Protein AF-A0AAW6KLZ6-F1 (afdb_monomer)

Nearest PDB structures (foldseek):
  8uu9-assembly1_5  TM=9.646E-01  e=3.698E-03  Listeria innocua
  7aqc-assembly1_c  TM=9.731E-01  e=5.179E-03  Bacillus subtilis subsp. subtilis str. 168
  6o90-assembly1_3  TM=9.548E-01  e=5.179E-03  Enterococcus faecalis
  6o8z-assembly1_3  TM=9.531E-01  e=6.780E-03  Enterococcus faecalis
  7msh-assembly1_1  TM=9.532E-01  e=2.438E-02  Mycobacterium tuberculosis H37Rv

pLDDT: mean 85.45, std 5.08, range [65.5, 92.31]

Structure (mmCIF, N/CA/C/O backbone):
data_AF-A0AAW6KLZ6-F1
#
_entry.id   AF-A0AAW6KLZ6-F1
#
loop_
_atom_site.group_PDB
_atom_site.id
_atom_site.type_symbol
_atom_site.label_atom_id
_atom_site.label_alt_id
_atom_site.label_comp_id
_atom_site.label_asym_id
_atom_site.label_entity_id
_atom_site.label_seq_id
_atom_site.pdbx_PDB_ins_code
_atom_site.Cartn_x
_atom_site.Cartn_y
_atom_site.Cartn_z
_atom_site.occupancy
_atom_site.B_iso_or_equiv
_atom_site.auth_seq_id
_atom_site.auth_comp_id
_atom_site.auth_asym_id
_atom_site.auth_atom_id
_atom_site.pdbx_PDB_model_num
ATOM 1 N N . MET A 1 1 ? -7.512 5.689 15.002 1.00 79.38 1 MET A N 1
ATOM 2 C CA . MET A 1 1 ? -8.273 4.920 13.995 1.00 79.38 1 MET A CA 1
ATOM 3 C C . MET A 1 1 ? -7.281 4.367 12.985 1.00 79.38 1 MET A C 1
ATOM 5 O O . MET A 1 1 ? -6.662 5.140 12.257 1.00 79.38 1 MET A O 1
ATOM 9 N N . ARG A 1 2 ? -7.048 3.054 13.008 1.00 85.38 2 ARG A N 1
ATOM 10 C CA . ARG A 1 2 ? -6.084 2.390 12.127 1.00 85.38 2 ARG A CA 1
ATOM 11 C C . ARG A 1 2 ? -6.843 1.846 10.921 1.00 85.38 2 A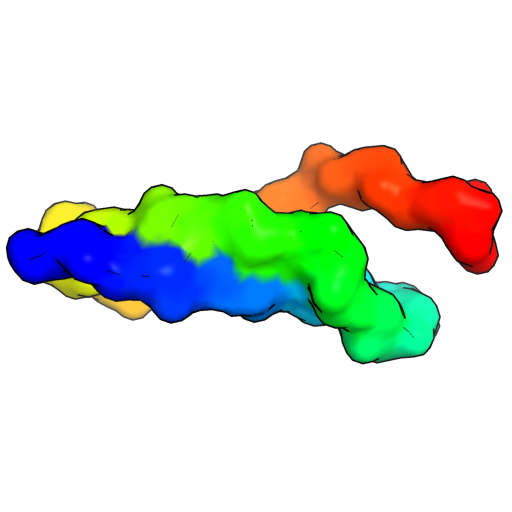RG A C 1
ATOM 13 O O . ARG A 1 2 ? -7.807 1.114 11.096 1.00 85.38 2 ARG A O 1
ATOM 20 N N . VAL A 1 3 ? -6.451 2.257 9.721 1.00 90.06 3 VAL A N 1
ATOM 21 C CA . VAL A 1 3 ? -7.149 1.920 8.476 1.00 90.06 3 VAL A CA 1
ATOM 22 C C . VAL A 1 3 ? -6.203 1.127 7.587 1.00 90.06 3 VAL A C 1
ATOM 24 O O . VAL A 1 3 ? -5.026 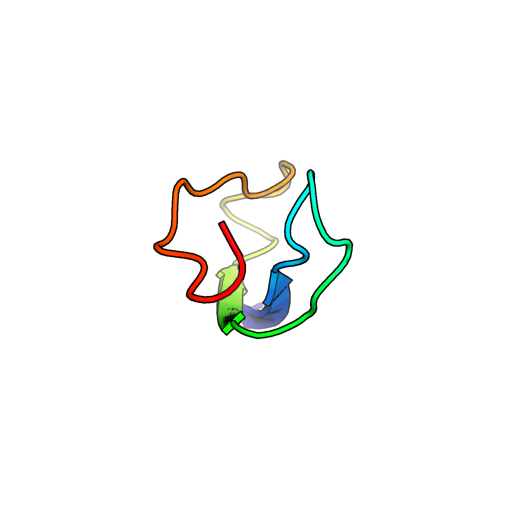1.477 7.473 1.00 90.06 3 VAL A O 1
ATOM 27 N N . LYS A 1 4 ? -6.704 0.050 6.975 1.00 90.56 4 LYS A N 1
ATOM 28 C CA . LYS A 1 4 ? -5.972 -0.686 5.940 1.00 90.56 4 LYS A CA 1
ATOM 29 C C . LYS A 1 4 ? -5.881 0.177 4.683 1.00 90.56 4 LYS A C 1
ATOM 31 O O . LYS A 1 4 ? -6.876 0.755 4.257 1.00 90.56 4 LYS A O 1
ATOM 36 N N . ILE A 1 5 ? -4.688 0.282 4.121 1.00 90.31 5 ILE A N 1
ATOM 37 C CA . ILE A 1 5 ? -4.407 1.006 2.886 1.00 90.31 5 ILE A CA 1
ATOM 38 C C . ILE A 1 5 ? -3.625 0.102 1.941 1.00 90.31 5 ILE A C 1
ATOM 40 O O . ILE A 1 5 ? -2.816 -0.717 2.378 1.00 90.31 5 ILE A O 1
ATOM 44 N N . THR A 1 6 ? -3.855 0.280 0.649 1.00 90.56 6 THR A N 1
ATOM 45 C CA . THR A 1 6 ? -3.110 -0.412 -0.400 1.00 90.56 6 THR A CA 1
ATOM 46 C C . THR A 1 6 ? -2.129 0.574 -1.013 1.00 90.56 6 THR A C 1
ATOM 48 O O . THR A 1 6 ? -2.525 1.677 -1.390 1.00 90.56 6 THR A O 1
ATOM 51 N N . LEU A 1 7 ? -0.855 0.203 -1.084 1.00 89.62 7 LEU A N 1
ATOM 52 C CA . LEU A 1 7 ? 0.156 0.977 -1.793 1.00 89.62 7 LEU A CA 1
ATOM 53 C C . LEU A 1 7 ? 0.104 0.583 -3.267 1.00 89.62 7 LEU A C 1
ATOM 55 O O . LEU A 1 7 ? 0.126 -0.605 -3.596 1.00 89.62 7 LEU A O 1
ATOM 59 N N . ALA A 1 8 ? 0.022 1.589 -4.126 1.00 88.94 8 ALA A N 1
ATOM 60 C CA . ALA A 1 8 ? 0.140 1.430 -5.565 1.00 88.94 8 ALA A CA 1
ATOM 61 C C . ALA A 1 8 ? 1.558 1.820 -5.990 1.00 88.94 8 ALA A C 1
ATOM 63 O O . ALA A 1 8 ? 2.077 2.837 -5.524 1.00 88.94 8 ALA A O 1
ATOM 64 N N . CYS A 1 9 ? 2.168 1.022 -6.864 1.00 87.75 9 CYS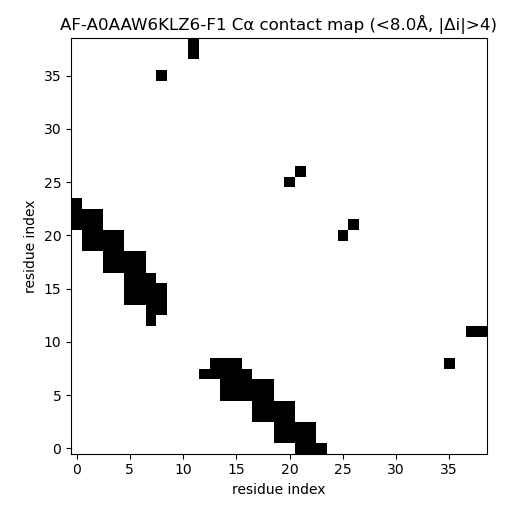 A N 1
ATOM 65 C CA . CYS A 1 9 ? 3.419 1.385 -7.513 1.00 87.75 9 CYS A CA 1
ATOM 66 C C . CYS A 1 9 ? 3.171 2.556 -8.475 1.00 87.75 9 CYS A C 1
ATOM 68 O O . CYS A 1 9 ? 2.195 2.548 -9.225 1.00 87.75 9 CYS A O 1
ATOM 70 N N . THR A 1 10 ? 4.034 3.570 -8.449 1.00 85.69 10 THR A N 1
ATOM 71 C CA . THR A 1 10 ? 3.914 4.757 -9.310 1.00 85.69 10 THR A CA 1
ATOM 72 C C . THR A 1 10 ? 4.278 4.474 -10.764 1.00 85.69 10 THR A C 1
ATOM 74 O O . THR A 1 10 ? 3.801 5.173 -11.647 1.00 85.69 10 THR A O 1
ATOM 77 N N . GLU A 1 11 ? 5.095 3.450 -11.009 1.00 84.94 11 GLU A N 1
ATOM 78 C CA . GLU A 1 11 ? 5.623 3.127 -12.340 1.00 84.94 11 GLU A CA 1
ATOM 79 C C . GLU A 1 11 ? 4.765 2.082 -13.058 1.00 84.94 11 GLU A C 1
ATOM 81 O O . GLU A 1 11 ? 4.420 2.246 -14.222 1.00 84.94 11 GLU A O 1
ATOM 86 N N . THR A 1 12 ? 4.367 1.021 -12.350 1.00 82.06 12 THR A N 1
ATOM 87 C CA . THR A 1 12 ? 3.601 -0.098 -12.929 1.00 82.06 12 THR A CA 1
ATOM 88 C C . THR A 1 12 ? 2.111 -0.066 -12.586 1.00 82.06 12 THR A C 1
ATOM 90 O O . THR A 1 12 ? 1.344 -0.861 -13.121 1.00 82.06 12 THR A O 1
ATOM 93 N N . GLY A 1 13 ? 1.674 0.818 -11.679 1.00 80.31 13 GLY A N 1
ATOM 94 C CA . GLY A 1 13 ? 0.279 0.892 -11.218 1.00 80.31 13 GLY A CA 1
ATOM 95 C C . GLY A 1 13 ? -0.162 -0.280 -10.330 1.00 80.31 13 GLY A C 1
ATOM 96 O O . GLY A 1 13 ? -1.319 -0.341 -9.905 1.00 80.31 13 GLY A O 1
ATOM 97 N N . ASP A 1 14 ? 0.752 -1.203 -10.031 1.00 83.50 14 ASP A N 1
ATOM 98 C CA . ASP A 1 14 ? 0.456 -2.465 -9.365 1.00 83.50 14 ASP A CA 1
ATOM 99 C C . ASP A 1 14 ? 0.193 -2.274 -7.866 1.00 83.50 14 ASP A C 1
ATOM 101 O O . ASP A 1 14 ? 0.861 -1.489 -7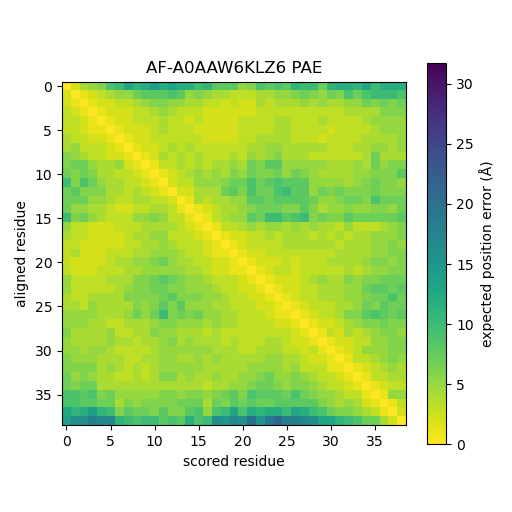.186 1.00 83.50 14 ASP A O 1
ATOM 105 N N . ARG A 1 15 ? -0.797 -2.991 -7.331 1.00 83.81 15 ARG A N 1
ATOM 106 C CA . ARG A 1 15 ? -1.295 -2.826 -5.956 1.00 83.81 15 ARG A CA 1
ATOM 107 C C . ARG A 1 15 ? -0.902 -4.013 -5.079 1.00 83.81 15 ARG A C 1
ATOM 109 O O . ARG A 1 15 ? -1.755 -4.784 -4.649 1.00 83.81 15 ARG A O 1
ATOM 116 N N . ASN A 1 16 ? 0.392 -4.140 -4.795 1.00 82.19 16 ASN A N 1
ATOM 117 C CA . ASN A 1 16 ? 0.947 -5.370 -4.204 1.00 82.19 16 ASN A CA 1
ATOM 118 C C . ASN A 1 16 ? 1.097 -5.346 -2.687 1.00 82.19 16 ASN A C 1
ATOM 120 O O . ASN A 1 16 ? 1.308 -6.387 -2.069 1.00 82.19 16 ASN A O 1
ATOM 124 N N . TYR A 1 17 ? 1.005 -4.170 -2.070 1.00 84.69 17 TYR A N 1
ATOM 125 C CA . TYR A 1 17 ? 1.291 -4.026 -0.649 1.00 84.69 17 TYR A CA 1
ATOM 126 C C . TYR A 1 17 ? 0.078 -3.511 0.101 1.00 84.69 17 TYR A C 1
ATOM 128 O O . TYR A 1 17 ? -0.361 -2.378 -0.089 1.00 84.69 17 TYR A O 1
ATOM 136 N N . ILE A 1 18 ? -0.427 -4.341 1.008 1.00 90.38 18 ILE A N 1
ATOM 137 C CA . ILE A 1 18 ? -1.451 -3.951 1.968 1.00 90.38 18 ILE A CA 1
ATOM 138 C C . ILE A 1 18 ? -0.737 -3.612 3.270 1.00 90.38 18 ILE A C 1
ATOM 140 O O . ILE A 1 18 ? -0.063 -4.448 3.866 1.00 90.38 18 ILE A O 1
ATOM 144 N N . THR A 1 19 ? -0.887 -2.374 3.721 1.00 90.00 19 THR A N 1
ATOM 145 C CA . THR A 1 19 ? -0.381 -1.931 5.019 1.00 90.00 19 THR A CA 1
ATOM 146 C C . THR A 1 19 ? -1.496 -1.273 5.816 1.00 90.00 19 THR A C 1
ATOM 148 O O . THR A 1 19 ? -2.639 -1.155 5.375 1.00 90.00 19 THR A O 1
ATOM 151 N N . THR A 1 20 ? -1.196 -0.868 7.039 1.00 91.50 20 THR A N 1
ATOM 152 C CA . THR A 1 20 ? -2.129 -0.122 7.874 1.00 91.50 20 THR A CA 1
ATOM 153 C C . THR A 1 20 ? -1.525 1.224 8.213 1.00 91.50 20 THR A C 1
ATOM 155 O O . THR A 1 20 ? -0.377 1.292 8.643 1.00 91.50 20 THR A O 1
ATOM 158 N N . LYS A 1 21 ? -2.304 2.297 8.065 1.00 88.94 21 LYS A N 1
ATOM 159 C CA . LYS A 1 21 ? -1.909 3.625 8.541 1.00 88.94 21 LYS A CA 1
ATOM 160 C C . LYS A 1 21 ? -2.872 4.139 9.595 1.00 88.94 21 LYS A C 1
ATOM 162 O O . LYS A 1 21 ? -4.067 3.835 9.578 1.00 88.94 21 LYS A O 1
ATOM 167 N N . ASN A 1 22 ? -2.355 4.933 10.524 1.00 92.31 22 ASN A N 1
ATOM 168 C CA . ASN A 1 22 ? -3.184 5.659 11.473 1.00 92.31 22 ASN A CA 1
ATOM 169 C C . ASN A 1 22 ? -3.477 7.052 10.912 1.00 92.31 22 ASN A C 1
ATOM 171 O O . ASN A 1 22 ? -2.618 7.928 10.950 1.00 92.31 22 ASN A O 1
ATOM 175 N N . LYS A 1 23 ? -4.700 7.252 10.409 1.00 86.75 23 LYS A N 1
ATOM 176 C CA . LYS A 1 23 ? -5.111 8.516 9.775 1.00 86.75 23 LYS A CA 1
ATOM 177 C C . LYS A 1 23 ? -5.088 9.715 10.733 1.00 86.75 23 LYS A C 1
ATOM 179 O O . LYS A 1 23 ? -5.002 10.840 10.268 1.00 86.75 23 LYS A O 1
ATOM 184 N N . ARG A 1 24 ? -5.176 9.482 12.052 1.00 87.94 24 ARG A N 1
ATOM 185 C CA . ARG A 1 24 ? -5.210 10.556 13.061 1.00 87.94 24 ARG A CA 1
ATOM 186 C C . ARG A 1 24 ? -3.832 11.163 13.312 1.00 87.94 24 ARG A C 1
ATOM 188 O O . ARG A 1 24 ? -3.742 12.357 13.540 1.00 87.94 24 ARG A O 1
ATOM 195 N N . THR A 1 25 ? -2.786 10.339 13.311 1.00 89.56 25 THR A N 1
ATOM 196 C CA . THR A 1 25 ? -1.411 10.799 13.556 1.00 89.56 25 THR A CA 1
ATOM 197 C C . THR A 1 25 ? -0.663 11.101 12.265 1.00 89.56 25 THR A C 1
ATOM 199 O O . THR A 1 25 ? 0.221 11.941 12.266 1.00 89.56 25 THR A O 1
ATOM 202 N N . ASN A 1 26 ? -1.020 10.425 11.168 1.00 85.94 26 ASN A N 1
ATOM 203 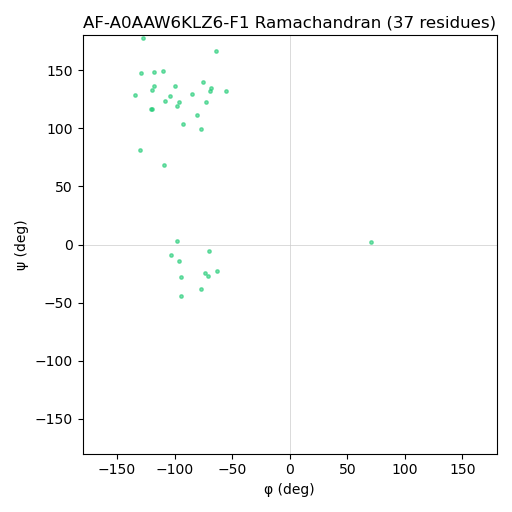C CA . ASN A 1 26 ? -0.387 10.580 9.861 1.00 85.94 26 ASN A CA 1
ATOM 204 C C . ASN A 1 26 ? -1.477 10.803 8.796 1.00 85.94 26 ASN A C 1
ATOM 206 O O . ASN A 1 26 ? -1.911 9.841 8.142 1.00 85.94 26 ASN A O 1
ATOM 210 N N . PRO A 1 27 ? -1.983 12.044 8.667 1.00 86.31 27 PRO A N 1
ATOM 211 C CA . PRO A 1 27 ? -3.008 12.377 7.680 1.00 86.31 27 PRO A CA 1
ATOM 212 C C . PRO A 1 27 ? -2.462 12.362 6.244 1.00 86.31 27 PRO A C 1
ATOM 214 O O . PRO A 1 27 ? -3.214 12.039 5.323 1.00 86.31 27 PRO A O 1
ATOM 217 N N . ASP A 1 28 ? -1.163 12.620 6.071 1.00 88.88 28 ASP A N 1
ATOM 218 C CA . ASP A 1 28 ? -0.499 12.748 4.773 1.00 88.88 28 ASP A CA 1
ATOM 219 C C . ASP A 1 28 ? -0.498 11.450 3.931 1.00 88.88 28 ASP A C 1
ATOM 221 O O . ASP A 1 28 ? -0.849 10.345 4.396 1.00 88.88 28 ASP A O 1
ATOM 225 N N . ARG A 1 29 ? -0.159 11.585 2.645 1.00 86.56 29 ARG A N 1
ATOM 226 C CA . ARG A 1 29 ? -0.063 10.478 1.697 1.00 86.56 29 ARG A CA 1
ATOM 227 C C . ARG A 1 29 ? 1.194 9.671 2.020 1.00 86.56 29 ARG A C 1
ATOM 229 O O . ARG A 1 29 ? 2.302 10.177 2.048 1.00 86.56 29 ARG A O 1
ATOM 236 N N . LEU A 1 30 ? 1.014 8.378 2.280 1.00 86.31 30 LEU A N 1
ATOM 237 C CA . LEU A 1 30 ? 2.132 7.513 2.639 1.00 86.31 30 LEU A CA 1
ATOM 238 C C . LEU A 1 30 ? 2.874 7.087 1.368 1.00 86.31 30 LEU A C 1
ATOM 240 O O . LEU A 1 30 ? 2.334 6.306 0.585 1.00 86.31 30 LEU A O 1
ATOM 244 N N . GLU A 1 31 ? 4.099 7.573 1.196 1.00 85.62 31 GLU A N 1
ATOM 245 C CA . GLU A 1 31 ? 4.988 7.196 0.097 1.00 85.62 31 GLU A CA 1
ATOM 246 C C . GLU A 1 31 ? 6.135 6.336 0.628 1.00 85.62 31 GLU A C 1
ATOM 248 O O . GLU A 1 31 ? 6.848 6.713 1.556 1.00 85.62 31 GLU A O 1
ATOM 253 N N . LEU A 1 32 ? 6.285 5.132 0.075 1.00 85.81 32 LEU A N 1
ATOM 254 C CA . LEU A 1 32 ? 7.287 4.163 0.508 1.00 85.81 32 LEU A CA 1
ATOM 255 C C . LEU A 1 32 ? 7.975 3.572 -0.716 1.00 85.81 32 LEU A C 1
ATOM 257 O O . LEU A 1 32 ? 7.312 3.041 -1.605 1.00 85.81 32 LEU A O 1
ATOM 261 N N . LYS A 1 33 ? 9.310 3.595 -0.721 1.00 84.81 33 LYS A N 1
ATOM 262 C CA . LYS A 1 33 ? 10.110 2.863 -1.706 1.00 84.81 33 LYS A CA 1
ATOM 263 C C . LYS A 1 33 ? 10.131 1.388 -1.314 1.00 84.81 33 LYS A C 1
ATOM 265 O O . LYS A 1 33 ? 10.848 0.985 -0.399 1.00 84.81 33 LYS A O 1
ATOM 270 N N . LYS A 1 34 ? 9.279 0.594 -1.959 1.00 84.56 34 LYS 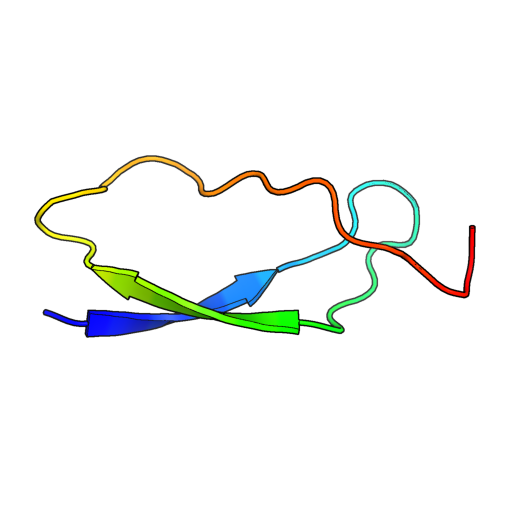A N 1
ATOM 271 C CA . LYS A 1 34 ? 9.227 -0.863 -1.807 1.00 84.56 34 LYS A CA 1
ATOM 272 C C . LYS A 1 34 ? 9.720 -1.531 -3.080 1.00 84.56 34 LYS A C 1
ATOM 274 O O . LYS A 1 34 ? 9.553 -0.994 -4.171 1.00 84.56 34 LYS A O 1
ATOM 279 N N . TYR A 1 35 ? 10.318 -2.705 -2.906 1.00 82.06 35 TYR A N 1
ATOM 280 C CA . TYR A 1 35 ? 10.707 -3.561 -4.017 1.00 82.06 35 TYR A CA 1
ATOM 281 C C . TYR A 1 35 ? 9.486 -3.836 -4.901 1.00 82.06 35 TYR A C 1
ATOM 283 O O . TYR 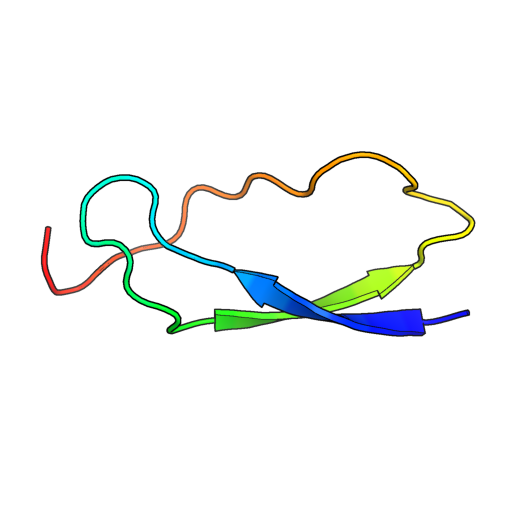A 1 35 ? 8.417 -4.146 -4.388 1.00 82.06 35 TYR A O 1
ATOM 291 N N . SER A 1 36 ? 9.628 -3.690 -6.213 1.00 80.19 36 SER A N 1
ATOM 292 C CA . SER A 1 36 ? 8.595 -4.063 -7.175 1.00 80.19 36 SER A CA 1
ATOM 293 C C . SER A 1 36 ? 9.205 -5.114 -8.096 1.00 80.19 36 SER A C 1
ATOM 295 O O . SER A 1 36 ? 10.149 -4.786 -8.798 1.00 8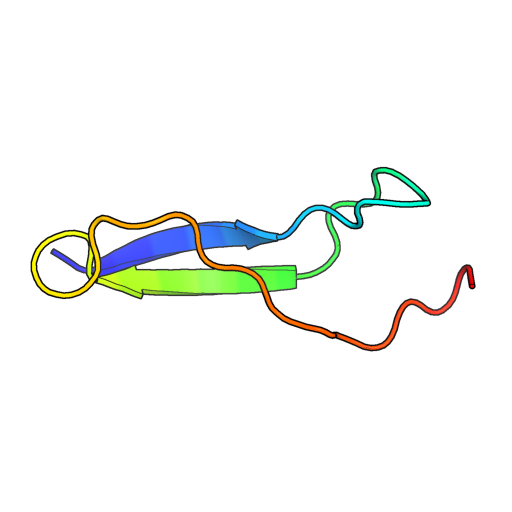0.19 36 SER A O 1
ATOM 297 N N . PRO A 1 37 ? 8.702 -6.361 -8.123 1.00 77.69 37 PRO A N 1
ATOM 298 C CA . PRO A 1 37 ? 9.294 -7.432 -8.937 1.00 77.69 37 PRO A CA 1
ATOM 299 C C . PRO A 1 37 ? 9.098 -7.242 -10.449 1.00 77.69 37 PRO A C 1
ATOM 301 O O . PRO A 1 37 ? 9.585 -8.040 -11.239 1.00 77.69 37 PRO A O 1
ATOM 304 N N . ARG A 1 38 ? 8.330 -6.225 -10.848 1.00 75.25 38 ARG A N 1
ATOM 305 C CA . ARG A 1 38 ? 8.070 -5.852 -12.242 1.00 75.25 38 ARG A CA 1
ATOM 306 C C . ARG A 1 38 ? 8.961 -4.701 -12.730 1.00 75.25 38 ARG A C 1
ATOM 308 O O . ARG A 1 38 ? 8.744 -4.241 -13.846 1.00 75.25 38 ARG A O 1
ATOM 315 N N . LEU A 1 39 ? 9.882 -4.225 -11.887 1.00 65.50 39 LEU A N 1
ATOM 316 C CA . LEU A 1 39 ? 10.836 -3.157 -12.181 1.00 65.50 39 LEU A CA 1
ATOM 317 C C . LEU A 1 39 ? 12.263 -3.711 -12.258 1.00 65.50 39 LEU A C 1
ATOM 319 O O . LEU A 1 39 ? 12.557 -4.642 -11.471 1.00 65.50 39 LEU A O 1
#

Sequence (39 aa):
MRVKITLACTETGDRNYITTKNKRTNPDRLELKKYSPRL

Radius of gyration: 11.09 Å; Cα contacts (8 Å, |Δi|>4): 42; chains: 1; bounding box: 19×20×27 Å

Mean predicted aligned error: 4.6 Å

InterPro domains:
  IPR001705 Large ribosomal subunit protein bL33 [PF00471] (3-38)
  IPR001705 Large ribosomal subunit protein bL33 [PTHR43168] (1-38)
  IPR001705 Large ribosomal subunit protein bL33 [TIGR01023] (2-38)
  IPR011332 Zinc-binding ribosomal protein [SSF57829] (1-38)
  IPR018264 Large ribosomal subunit protein bL33, conserved site [PS00582] (17-36)
  IPR038584 Large ribosomal subunit protein bL33 superfamily [G3DSA:2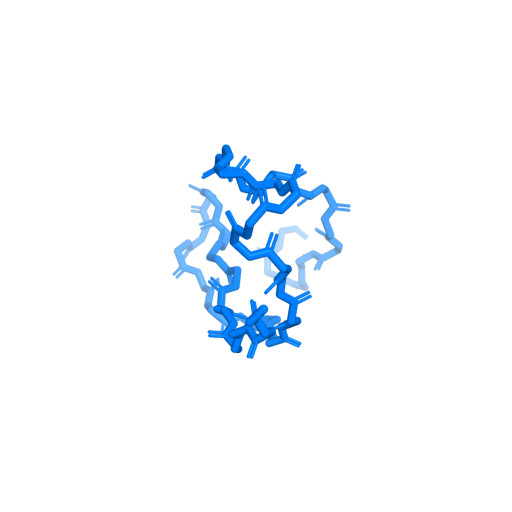.20.28.120] (1-39)

Solvent-accessible surface area (backbone atoms only — not comparable to full-atom values): 2772 Å² total; per-residue (Å²): 106,79,41,81,42,72,46,61,41,90,86,78,64,46,74,82,43,79,48,73,46,45,52,80,85,50,73,70,85,89,82,77,97,66,92,53,96,92,109

Organism: NCBI:txid1648923

Foldseek 3Di:
DKDWDFDADPPPRDGDDIDIDDCVVDVDDDDDDDDDPVD

Secondary structure (DSSP, 8-state):
-EEEEEEPPTTT----EEEEEETTT--S--------TT-